Protein 6CFY (pdb70)

B-factor: mean 69.35, std 20.77, range [41.4, 140.06]

InterPro domains:
  IPR018753 GapR-like [MF_00797] (1-78)
  IPR046367 GapR-like, DNA-binding domain [NF010247] (5-78)
  IPR046367 GapR-like, DNA-binding domain [PF10073] (6-77)

Sequence (67 aa):
QLKSIVERIERLEEEKKTIADDIKEVYAEAKGNGYDVKVRKVIARKRDANERAEEEAILDLYQAVGE

Foldseek 3Di:
DVVVVVVVVVVVVVVVVVVVVVVVVVLVVCVVVPDDSVVVVVVCVVVVVVVVVVVVVVVVVVCVPPD

Radius of gyration: 20.17 Å; Cα contacts (8 Å, |Δi|>4): 6; chains: 1; bounding box: 49×24×48 Å

Structure (mmCIF, N/CA/C/O backbone):
data_6CFY
#
_entry.id   6CFY
#
_cell.length_a   39.589
_cell.length_b   39.589
_cell.length_c   205.125
_cell.angle_alpha   90.000
_cell.angle_beta   90.000
_cell.angle_gamma   90.000
#
_symmetry.space_group_name_H-M   'P 41 2 2'
#
loop_
_entity.id
_entity.type
_entity.pdbx_description
1 polymer 'UPF0335 protein ASE63_04290'
2 water water
#
loop_
_atom_site.group_PDB
_atom_site.id
_atom_site.type_symbol
_atom_site.label_atom_id
_atom_site.label_alt_id
_atom_site.label_comp_id
_atom_site.label_asym_id
_atom_site.label_entity_id
_atom_site.label_seq_id
_atom_site.pdbx_PDB_ins_code
_atom_site.Cartn_x
_atom_site.Cartn_y
_atom_site.Cartn_z
_atom_site.occupancy
_atom_site.B_iso_or_equiv
_atom_site.auth_seq_id
_atom_site.auth_comp_id
_atom_site.auth_asym_id
_atom_site.auth_atom_id
_atom_site.pdbx_PDB_model_num
ATOM 1 N N . GLN A 1 9 ? -14.716 -8.715 -18.226 1.00 74.49 9 GLN A N 1
ATOM 2 C CA . GLN A 1 9 ? -14.819 -9.386 -16.935 1.00 70.92 9 GLN A CA 1
ATOM 3 C C . GLN A 1 9 ? -14.055 -10.670 -16.774 1.00 64.18 9 GLN A C 1
ATOM 4 O O . GLN A 1 9 ? -13.383 -10.847 -15.760 1.00 59.63 9 GLN A O 1
ATOM 10 N N . LEU A 1 10 ? -14.234 -11.595 -17.708 1.00 49.60 10 LEU A N 1
ATOM 11 C CA . LEU A 1 10 ? -13.433 -12.790 -17.664 1.00 54.06 10 LEU A CA 1
ATOM 12 C C . LEU A 1 10 ? -11.942 -12.475 -17.583 1.00 57.17 10 LEU A C 1
ATOM 13 O O . LEU A 1 10 ? -11.217 -13.111 -16.808 1.00 60.40 10 LEU A O 1
ATOM 18 N N . LYS A 1 11 ? -11.477 -11.547 -18.413 1.00 60.84 11 LYS A N 1
ATOM 19 C CA . LYS A 1 11 ? -10.062 -11.223 -18.463 1.00 64.52 11 LYS A CA 1
ATOM 20 C C . LYS A 1 11 ? -9.592 -10.700 -17.088 1.00 67.27 11 LYS A C 1
ATOM 21 O O . LYS A 1 11 ? -8.471 -10.976 -16.583 1.00 60.47 11 LYS A O 1
ATOM 27 N N . SER A 1 12 ? -10.478 -9.954 -16.472 1.00 60.15 12 SER A N 1
ATOM 28 C CA . SER A 1 12 ? -10.153 -9.344 -15.206 1.00 57.13 12 SER A CA 1
ATOM 29 C C . SER A 1 12 ? -10.206 -10.417 -14.074 1.00 63.95 12 SER A C 1
ATOM 30 O O . SER A 1 12 ? -9.307 -10.522 -13.230 1.00 63.07 12 SER A O 1
ATOM 33 N N . ILE A 1 13 ? -11.209 -11.272 -14.107 1.00 54.68 13 ILE A N 1
ATOM 34 C CA . ILE A 1 13 ? -11.327 -12.322 -13.114 1.00 53.90 13 ILE A CA 1
ATOM 35 C C . ILE A 1 13 ? -10.097 -13.233 -13.204 1.00 56.34 13 ILE A C 1
ATOM 36 O O . ILE A 1 13 ? -9.451 -13.565 -12.178 1.00 52.02 13 ILE A O 1
ATOM 41 N N . VAL A 1 14 ? -9.753 -13.608 -14.431 1.00 49.57 14 VAL A N 1
ATOM 42 C CA . VAL A 1 14 ? -8.585 -14.450 -14.643 1.00 55.03 14 VAL A CA 1
ATOM 43 C C . VAL A 1 14 ? -7.265 -13.777 -14.208 1.00 50.15 14 VAL A C 1
ATOM 44 O O . VAL A 1 14 ? -6.391 -14.411 -13.624 1.00 49.90 14 VAL A O 1
ATOM 48 N N . GLU A 1 15 ? -7.146 -12.481 -14.449 1.00 57.51 15 GLU A N 1
ATOM 49 C CA . GLU A 1 15 ? -5.915 -11.833 -14.082 1.00 58.34 15 GLU A CA 1
ATOM 50 C C . GLU A 1 15 ? -5.813 -11.710 -12.586 1.00 57.51 15 GLU A C 1
ATOM 51 O O . GLU A 1 15 ? -4.743 -11.898 -12.032 1.00 56.05 15 GLU A O 1
ATOM 57 N N . ARG A 1 16 ? -6.934 -11.433 -11.938 1.00 52.35 16 ARG A N 1
ATOM 58 C CA . ARG A 1 16 ? -6.977 -11.375 -10.481 1.00 54.36 16 ARG A CA 1
ATOM 59 C C . ARG A 1 16 ? -6.547 -12.755 -9.957 1.00 57.41 16 ARG A C 1
ATOM 60 O O . ARG A 1 16 ? -5.700 -12.873 -9.066 1.00 53.78 16 ARG A O 1
ATOM 68 N N . ILE A 1 17 ? -7.055 -13.818 -10.552 1.00 53.16 17 ILE A N 1
ATOM 69 C C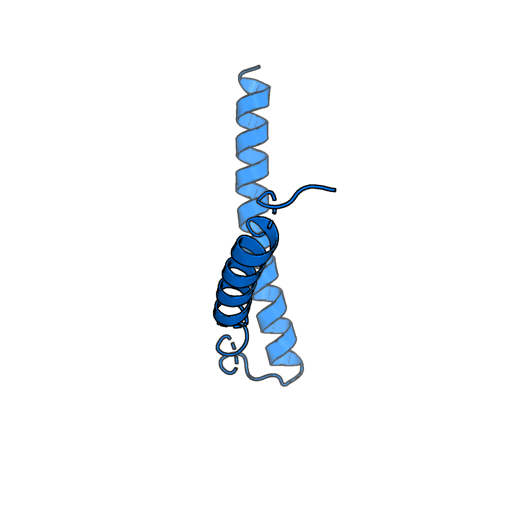A . ILE A 1 17 ? -6.666 -15.104 -10.007 1.00 51.04 17 ILE A CA 1
ATOM 70 C C . ILE A 1 17 ? -5.175 -15.329 -10.175 1.00 59.19 17 ILE A C 1
ATOM 71 O O . ILE A 1 17 ? -4.531 -15.877 -9.292 1.00 56.86 17 ILE A O 1
ATOM 76 N N . GLU A 1 18 ? -4.611 -14.874 -11.285 1.00 52.49 18 GLU A N 1
ATOM 77 C CA . GLU A 1 18 ? -3.240 -15.222 -11.562 1.00 56.62 18 GLU A CA 1
ATOM 78 C C . GLU A 1 18 ? -2.310 -14.417 -10.674 1.00 54.70 18 GLU A C 1
ATOM 79 O O . GLU A 1 18 ? -1.254 -14.866 -10.277 1.00 51.92 18 GLU A O 1
ATOM 85 N N . ARG A 1 19 ? -2.711 -13.189 -10.410 1.00 46.00 19 ARG A N 1
ATOM 86 C CA . ARG A 1 19 ? -1.950 -12.324 -9.581 1.00 49.09 19 ARG A CA 1
ATOM 87 C C . ARG A 1 19 ? -1.983 -12.877 -8.148 1.00 61.08 19 ARG A C 1
ATOM 88 O O . ARG A 1 19 ? -0.927 -13.053 -7.519 1.00 58.51 19 ARG A O 1
ATOM 96 N N . LEU A 1 20 ? -3.166 -13.249 -7.658 1.00 60.47 20 LEU A N 1
ATOM 97 C CA . LEU A 1 20 ? -3.211 -13.891 -6.337 1.00 52.16 20 LEU A CA 1
ATOM 98 C C . LEU A 1 20 ? -2.348 -15.154 -6.235 1.00 57.42 20 LEU A C 1
ATOM 99 O O . LEU A 1 20 ? -1.630 -15.326 -5.247 1.00 57.39 20 LEU A O 1
ATOM 104 N N . GLU A 1 21 ? -2.396 -16.016 -7.254 1.00 54.38 21 GLU A N 1
ATOM 105 C CA . GLU A 1 21 ? -1.580 -17.230 -7.295 1.00 50.13 21 GLU A CA 1
ATOM 106 C C . GLU A 1 21 ? -0.077 -16.880 -7.218 1.00 62.48 21 GLU A C 1
ATOM 107 O O . GLU A 1 21 ? 0.712 -17.583 -6.576 1.00 63.54 21 GLU A O 1
ATOM 113 N N . GLU A 1 22 ? 0.298 -15.790 -7.884 1.00 54.86 22 GLU A N 1
ATOM 114 C CA . GLU A 1 22 ? 1.673 -15.358 -7.883 1.00 63.92 22 GLU A CA 1
ATOM 115 C C . GLU A 1 22 ? 2.067 -14.819 -6.482 1.00 64.92 22 GLU A C 1
ATOM 116 O O . GLU A 1 22 ? 3.133 -15.137 -5.958 1.00 60.82 22 GLU A O 1
ATOM 122 N N . GLU A 1 23 ? 1.194 -14.035 -5.877 1.00 53.81 23 GLU A N 1
ATOM 123 C CA . GLU A 1 23 ? 1.487 -13.492 -4.574 1.00 61.15 23 GLU A CA 1
ATOM 124 C C . GLU A 1 23 ? 1.660 -14.591 -3.520 1.00 67.19 23 GLU A C 1
ATOM 125 O O . GLU A 1 23 ? 2.561 -14.565 -2.669 1.00 60.39 23 GLU A O 1
ATOM 131 N N . LYS A 1 24 ? 0.785 -15.566 -3.582 1.00 63.46 24 LYS A N 1
ATOM 132 C CA . LYS A 1 24 ? 0.952 -16.721 -2.755 1.00 62.12 24 LYS A CA 1
ATOM 133 C C . LYS A 1 24 ? 2.344 -17.348 -2.888 1.00 65.86 24 LYS A C 1
ATOM 134 O O . LYS A 1 24 ? 2.920 -17.727 -1.872 1.00 68.19 24 LYS A O 1
ATOM 140 N N . LYS A 1 25 ? 2.879 -17.504 -4.107 1.00 63.09 25 LYS A N 1
ATOM 141 C CA . LYS A 1 25 ? 4.236 -18.052 -4.238 1.00 61.13 25 LYS A CA 1
ATOM 142 C C . LYS A 1 25 ? 5.221 -17.104 -3.583 1.00 59.14 25 LYS A C 1
ATOM 143 O O . LYS A 1 25 ? 6.118 -17.517 -2.860 1.00 64.41 25 LYS A O 1
ATOM 149 N N . THR A 1 26 ? 5.026 -15.813 -3.826 1.00 51.39 26 THR A N 1
ATOM 150 C CA . THR A 1 26 ? 5.951 -14.831 -3.377 1.00 50.37 26 THR A CA 1
ATOM 151 C C . THR A 1 26 ? 6.061 -14.910 -1.831 1.00 65.20 26 THR A C 1
ATOM 152 O O . THR A 1 26 ? 7.154 -14.919 -1.236 1.00 62.57 26 THR A O 1
ATOM 156 N N . ILE A 1 27 ? 4.902 -14.978 -1.201 1.00 53.64 27 ILE A N 1
ATOM 157 C CA . ILE A 1 27 ? 4.813 -15.035 0.215 1.00 58.46 27 ILE A CA 1
ATOM 158 C C . ILE A 1 27 ? 5.457 -16.308 0.748 1.00 63.21 27 ILE A C 1
ATOM 159 O O . ILE A 1 27 ? 6.182 -16.251 1.731 1.00 57.29 27 ILE A O 1
ATOM 164 N N . ALA A 1 28 ? 5.234 -17.437 0.076 1.00 60.48 28 ALA A N 1
ATOM 165 C CA . ALA A 1 28 ? 5.873 -18.677 0.495 1.00 60.65 28 ALA A CA 1
ATOM 166 C C . ALA A 1 28 ? 7.398 -18.588 0.401 1.00 66.57 28 ALA A C 1
ATOM 167 O O . ALA A 1 28 ? 8.102 -19.166 1.233 1.00 70.42 28 ALA A O 1
ATOM 169 N N . ASP A 1 29 ? 7.903 -17.860 -0.593 1.00 64.04 29 ASP A N 1
ATOM 170 C CA . ASP A 1 29 ? 9.346 -17.691 -0.693 1.00 70.65 29 ASP A CA 1
ATOM 171 C C . ASP A 1 29 ? 9.843 -16.837 0.447 1.00 71.09 29 ASP A C 1
ATOM 172 O O . ASP A 1 29 ? 10.936 -17.088 0.965 1.00 68.63 29 ASP A O 1
ATOM 177 N N . ASP A 1 30 ? 9.076 -15.798 0.789 1.00 60.42 30 ASP A N 1
ATOM 178 C CA . ASP A 1 30 ? 9.570 -14.839 1.763 1.00 66.39 30 ASP A CA 1
ATOM 179 C C . ASP A 1 30 ? 9.714 -15.565 3.107 1.00 64.15 30 ASP A C 1
ATOM 180 O O . ASP A 1 30 ? 10.695 -15.390 3.794 1.00 57.45 30 ASP A O 1
ATOM 185 N N . ILE A 1 31 ? 8.741 -16.411 3.441 1.00 58.08 31 ILE A N 1
ATOM 186 C CA . ILE A 1 31 ? 8.805 -17.163 4.673 1.00 64.06 31 ILE A CA 1
ATOM 187 C C . ILE A 1 31 ? 10.112 -17.939 4.721 1.00 58.85 31 ILE A C 1
ATOM 188 O O . ILE A 1 31 ? 10.821 -17.890 5.731 1.00 61.64 31 ILE A O 1
ATOM 193 N N . LYS A 1 32 ? 10.460 -18.600 3.618 1.00 56.09 32 LYS A N 1
ATOM 194 C CA . LYS A 1 32 ? 11.716 -19.340 3.559 1.00 59.59 32 LYS A CA 1
ATOM 195 C C . LYS A 1 32 ? 12.882 -18.369 3.729 1.00 59.30 32 LYS A C 1
ATOM 196 O O . LYS A 1 32 ? 13.829 -18.638 4.472 1.00 61.65 32 LYS A O 1
ATOM 202 N N . GLU A 1 33 ? 12.776 -17.190 3.133 1.00 53.88 33 GLU A N 1
ATOM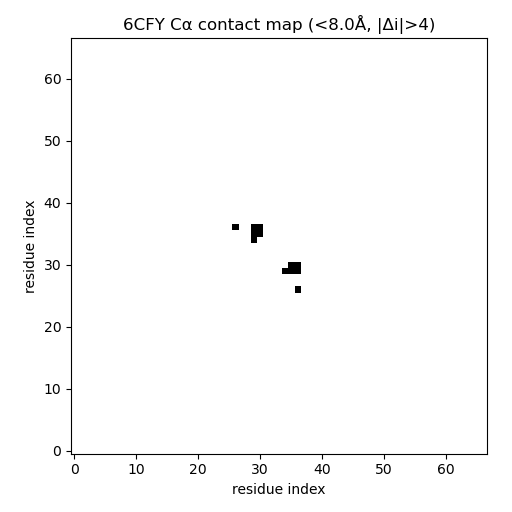 203 C CA . GLU A 1 33 ? 13.877 -16.258 3.315 1.00 65.61 33 GLU A CA 1
ATOM 204 C C . GLU A 1 33 ? 14.057 -15.845 4.758 1.00 61.17 33 GLU A C 1
ATOM 205 O O . GLU A 1 33 ? 15.190 -15.679 5.206 1.00 61.87 33 GLU A O 1
ATOM 211 N N . VAL A 1 34 ? 12.946 -15.691 5.480 1.00 53.41 34 VAL A N 1
ATOM 212 C CA . VAL A 1 34 ? 13.008 -15.163 6.856 1.00 59.56 34 VAL A CA 1
ATOM 213 C C . VAL A 1 34 ? 13.656 -16.170 7.799 1.00 49.97 34 VAL A C 1
ATOM 214 O O . VAL A 1 34 ? 14.493 -15.812 8.617 1.00 54.49 34 VAL A O 1
ATOM 218 N N . TYR A 1 35 ? 13.281 -17.427 7.631 1.00 54.43 35 TYR A N 1
ATOM 219 C CA . TYR A 1 35 ? 13.980 -18.518 8.287 1.00 57.36 35 TYR A CA 1
ATOM 220 C C . TYR A 1 35 ? 15.485 -18.481 7.998 1.00 61.76 35 TYR A C 1
ATOM 221 O O . TYR A 1 35 ? 16.301 -18.501 8.929 1.00 64.31 35 TYR A O 1
ATOM 230 N N . ALA A 1 36 ? 15.842 -18.370 6.719 1.00 58.75 36 ALA A N 1
ATOM 231 C CA . ALA A 1 36 ? 17.245 -18.471 6.298 1.00 57.85 36 ALA A CA 1
ATOM 232 C C . ALA A 1 36 ? 18.008 -17.345 6.904 1.00 57.21 36 ALA A C 1
ATOM 233 O O . ALA A 1 36 ? 19.075 -17.578 7.488 1.00 65.67 36 ALA A O 1
ATOM 235 N N . GLU A 1 37 ? 17.467 -16.122 6.799 1.00 57.83 37 GLU A N 1
ATOM 236 C CA . GLU A 1 37 ? 18.119 -14.970 7.434 1.00 59.35 37 GLU A CA 1
ATOM 237 C C . GLU A 1 37 ? 18.297 -15.233 8.949 1.00 70.64 37 GLU A C 1
ATOM 238 O O . GLU A 1 37 ? 19.308 -14.874 9.567 1.00 72.42 37 GLU A O 1
ATOM 244 N N . ALA A 1 38 ? 17.312 -15.882 9.547 1.00 61.15 38 ALA A N 1
ATOM 245 C CA . ALA A 1 38 ? 17.367 -16.069 10.975 1.00 63.45 38 ALA A CA 1
ATOM 246 C C . ALA A 1 38 ? 18.481 -17.066 11.320 1.00 62.14 38 ALA A C 1
ATOM 247 O O . ALA A 1 38 ? 19.219 -16.866 12.276 1.00 62.23 38 ALA A O 1
ATOM 249 N N . LYS A 1 39 ? 18.581 -18.143 10.541 1.00 56.54 39 LYS A N 1
ATOM 250 C CA . LYS A 1 39 ? 19.569 -19.164 10.787 1.00 64.16 39 LYS A CA 1
ATOM 251 C C . LYS A 1 39 ? 20.957 -18.498 10.678 1.00 69.15 39 LYS A C 1
ATOM 252 O O . LYS A 1 39 ? 21.846 -18.704 11.517 1.00 66.58 39 LYS A O 1
ATOM 258 N N . GLY A 1 40 ? 21.076 -17.629 9.686 1.00 59.10 40 GLY A N 1
ATOM 259 C CA . GLY A 1 40 ? 22.282 -16.870 9.455 1.00 59.31 40 GLY A CA 1
ATOM 260 C C . GLY A 1 40 ? 22.665 -15.916 10.560 1.00 68.17 40 GLY A C 1
ATOM 261 O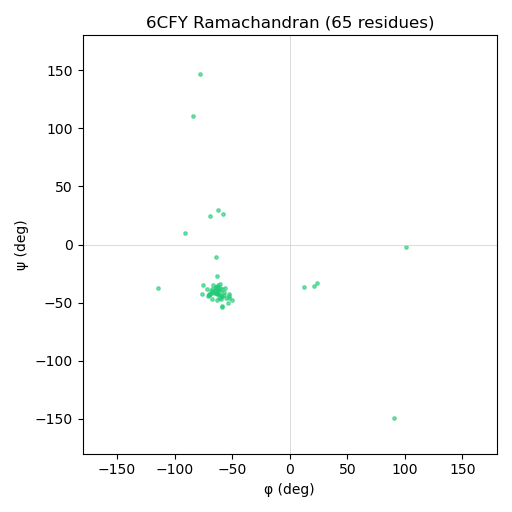 O . GLY A 1 40 ? 23.829 -15.618 10.718 1.00 75.41 40 GLY A O 1
ATOM 262 N N . ASN A 1 41 ? 21.708 -15.423 11.327 1.00 66.14 41 ASN A N 1
ATOM 263 C CA . ASN A 1 41 ? 22.053 -14.607 12.491 1.00 64.62 41 ASN A CA 1
ATOM 264 C C . ASN A 1 41 ? 22.213 -15.453 13.765 1.00 67.08 41 ASN A C 1
ATOM 265 O O . ASN A 1 41 ? 22.319 -14.901 14.872 1.00 73.41 41 ASN A O 1
ATOM 270 N N . GLY A 1 42 ? 22.231 -16.783 13.643 1.00 59.62 42 GLY A N 1
ATOM 271 C CA . GLY A 1 42 ? 22.490 -17.583 14.841 1.00 54.33 42 GLY A CA 1
ATOM 272 C C . GLY A 1 42 ? 21.317 -18.250 15.558 1.00 64.57 42 GLY A C 1
ATOM 273 O O . GLY A 1 42 ? 21.538 -18.982 16.511 1.00 65.69 42 GLY A O 1
ATOM 274 N N . TYR A 1 43 ? 20.081 -18.041 15.092 1.00 62.99 43 TYR A N 1
ATOM 275 C CA . TYR A 1 43 ? 18.908 -18.632 15.730 1.00 63.30 43 TYR A CA 1
ATOM 276 C C . TYR A 1 43 ? 18.762 -20.103 15.360 1.00 64.08 43 TYR A C 1
ATOM 277 O O . TYR A 1 43 ? 19.108 -20.487 14.284 1.00 64.89 43 TYR A O 1
ATOM 286 N N . ASP A 1 44 ? 18.251 -20.924 16.268 1.00 66.81 44 ASP A N 1
ATOM 287 C CA . ASP A 1 44 ? 17.903 -22.289 15.929 1.00 65.91 44 ASP A CA 1
ATOM 288 C C . ASP A 1 44 ? 16.474 -22.365 15.300 1.00 62.90 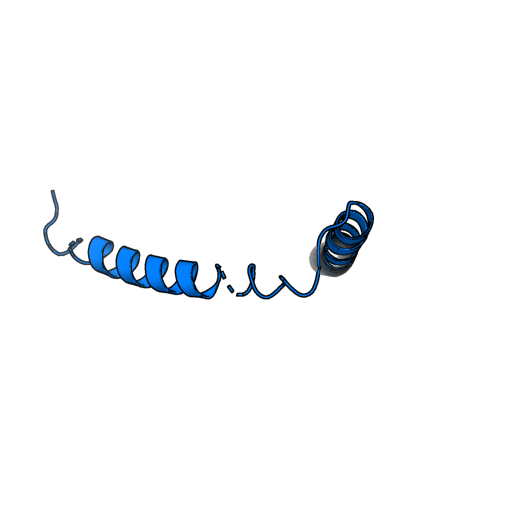44 ASP A C 1
ATOM 289 O O . ASP A 1 44 ? 15.446 -22.172 15.957 1.00 57.53 44 ASP A O 1
ATOM 294 N N . VAL A 1 45 ? 16.434 -22.669 14.013 1.00 57.41 45 VAL A N 1
ATOM 295 C CA . VAL A 1 45 ? 15.202 -22.808 13.266 1.00 51.53 45 VAL A CA 1
ATOM 296 C C . VAL A 1 45 ? 14.230 -23.855 13.836 1.00 60.13 45 VAL A C 1
ATOM 297 O O . VAL A 1 45 ? 13.018 -23.641 13.830 1.00 61.01 45 VAL A O 1
ATOM 301 N N . LYS A 1 46 ? 14.732 -25.005 14.292 1.00 57.42 46 LYS A N 1
ATOM 302 C CA . LYS A 1 46 ? 13.839 -26.017 14.883 1.00 66.19 46 LYS A CA 1
ATOM 303 C C . LYS A 1 46 ? 13.146 -25.497 16.160 1.00 62.80 46 LYS A C 1
ATOM 304 O O . LYS A 1 46 ? 11.923 -25.695 16.370 1.00 59.62 46 LYS A O 1
ATOM 310 N N . VAL A 1 47 ? 13.908 -24.795 16.993 1.00 57.72 47 VAL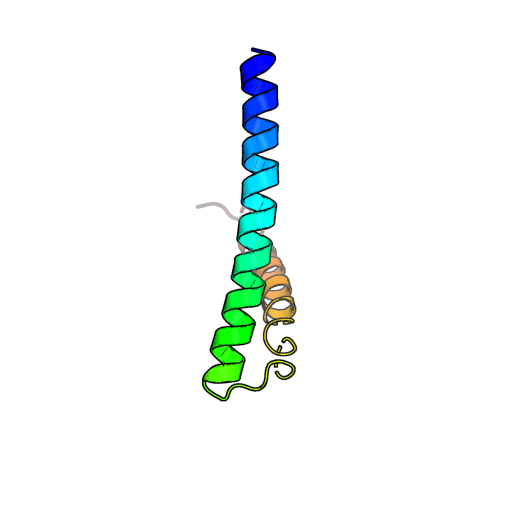 A N 1
ATOM 311 C CA . VAL A 1 47 ? 13.296 -24.114 18.148 1.00 53.99 47 VAL A CA 1
ATOM 312 C C . VAL A 1 47 ? 12.278 -23.039 17.736 1.00 56.70 47 VAL A C 1
ATOM 313 O O . VAL A 1 47 ? 11.189 -22.993 18.278 1.00 57.93 47 VAL A O 1
ATOM 325 N N . ARG A 1 49 ? 10.469 -23.006 15.142 1.00 59.46 49 ARG A N 1
ATOM 326 C CA . ARG A 1 49 ? 9.245 -23.623 14.608 1.00 58.57 49 ARG A CA 1
ATOM 327 C C . ARG A 1 49 ? 8.413 -24.148 15.756 1.00 53.19 49 ARG A C 1
ATOM 328 O O . ARG A 1 49 ? 7.210 -24.042 15.736 1.00 49.27 49 ARG A O 1
ATOM 336 N N . LYS A 1 50 ? 9.070 -24.662 16.797 1.00 50.30 50 LYS A N 1
ATOM 337 C CA . LYS A 1 50 ? 8.295 -25.169 17.906 1.00 54.19 50 LYS A CA 1
ATOM 338 C C . LYS A 1 50 ? 7.564 -23.950 18.540 1.00 69.60 50 LYS A C 1
ATOM 339 O O . LYS A 1 50 ? 6.371 -24.022 18.901 1.00 64.53 50 LYS A O 1
ATOM 345 N N . VAL A 1 51 ? 8.287 -22.822 18.645 1.00 56.90 51 VAL A N 1
ATOM 346 C CA . VAL A 1 51 ? 7.752 -21.644 19.308 1.00 60.05 51 VAL A CA 1
ATOM 347 C C . VAL A 1 51 ? 6.513 -21.103 18.553 1.00 57.77 51 VAL A C 1
ATOM 348 O O . VAL A 1 51 ? 5.494 -20.711 19.141 1.00 51.47 51 VAL A O 1
ATOM 352 N N . ILE A 1 52 ? 6.616 -21.103 17.239 1.00 46.36 52 ILE A N 1
ATOM 353 C CA . ILE A 1 52 ? 5.535 -20.670 16.414 1.00 54.71 52 ILE A CA 1
ATOM 354 C C . ILE A 1 52 ? 4.294 -21.570 16.591 1.00 55.34 52 ILE A C 1
ATOM 355 O O . ILE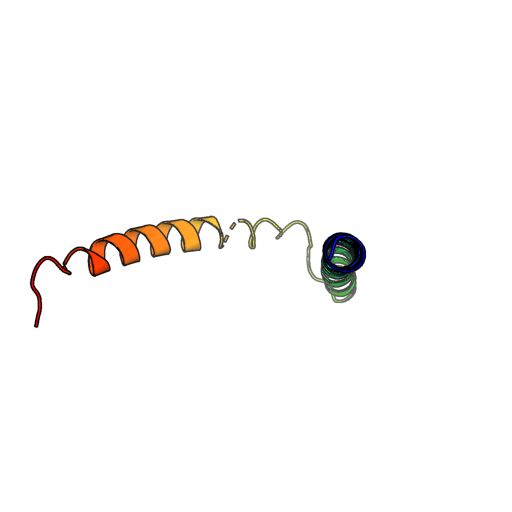 A 1 52 ? 3.140 -21.086 16.642 1.00 58.36 52 ILE A O 1
ATOM 360 N N . ALA A 1 53 ? 4.543 -22.863 16.763 1.00 53.08 53 ALA A N 1
ATOM 361 C CA . ALA A 1 53 ? 3.466 -23.834 16.927 1.00 57.38 53 ALA A CA 1
ATOM 362 C C . ALA A 1 53 ? 2.787 -23.629 18.270 1.00 58.70 53 ALA A C 1
ATOM 363 O O . ALA A 1 53 ? 1.561 -23.566 18.363 1.00 62.15 53 ALA A O 1
ATOM 373 N N . ARG A 1 55 ? 2.720 -20.785 20.021 1.00 53.32 55 ARG A N 1
ATOM 374 C CA . ARG A 1 55 ? 1.957 -19.545 19.972 1.00 57.53 55 ARG A CA 1
ATOM 375 C C . ARG A 1 55 ? 0.636 -19.758 19.292 1.00 59.59 55 ARG A C 1
ATOM 376 O O . ARG A 1 55 ? -0.357 -19.156 19.701 1.00 59.83 55 ARG A O 1
ATOM 384 N N . LYS A 1 56 ? 0.603 -20.661 18.316 1.00 53.48 56 LYS A N 1
ATOM 385 C CA . LYS A 1 56 ? -0.611 -20.859 17.544 1.00 56.86 56 LYS A CA 1
ATOM 386 C C . LYS A 1 56 ? -1.658 -21.519 18.436 1.00 62.52 56 LYS A C 1
ATOM 387 O O . LYS A 1 56 ? -2.831 -21.059 18.507 1.00 57.21 56 LYS A O 1
ATOM 393 N N . ARG A 1 57 ? -1.209 -22.515 19.200 1.00 59.42 57 ARG A N 1
ATOM 394 C CA . ARG A 1 57 ? -2.077 -23.120 20.188 1.00 63.40 57 ARG A CA 1
ATOM 395 C C . ARG A 1 57 ? -2.554 -22.062 21.200 1.00 60.24 57 ARG A C 1
ATOM 396 O O . ARG A 1 57 ? -3.753 -21.942 21.410 1.00 59.61 57 ARG A O 1
ATOM 404 N N . ASP A 1 58 ? -1.636 -21.320 21.831 1.00 52.31 58 ASP A N 1
ATOM 405 C CA . ASP A 1 58 ? -2.090 -20.285 22.793 1.00 60.27 58 ASP A CA 1
ATOM 406 C C . ASP A 1 58 ? -3.118 -19.356 22.150 1.00 57.37 58 ASP A C 1
ATOM 407 O O . ASP A 1 58 ? -4.093 -19.027 22.790 1.00 55.06 58 ASP A O 1
ATOM 412 N N . ALA A 1 59 ? -2.883 -18.943 20.891 1.00 46.59 59 ALA A N 1
ATOM 413 C CA . ALA A 1 59 ? -3.747 -17.977 20.219 1.00 52.44 59 ALA A CA 1
ATOM 414 C C . ALA A 1 59 ? -5.114 -18.607 20.051 1.00 57.41 59 ALA A C 1
ATOM 415 O O . ALA A 1 59 ? -6.124 -17.936 20.282 1.00 62.67 59 ALA A O 1
ATOM 417 N N . ASN A 1 60 ? -5.138 -19.907 19.724 1.00 52.41 60 ASN A N 1
ATOM 418 C CA . ASN A 1 60 ? -6.413 -20.627 19.650 1.00 60.02 60 ASN A CA 1
ATOM 419 C C . ASN A 1 60 ? -7.177 -20.612 20.976 1.00 65.18 60 ASN A C 1
ATOM 420 O O . ASN A 1 60 ? -8.394 -20.357 21.006 1.00 63.08 60 ASN A O 1
ATOM 425 N N . GLU A 1 61 ? -6.466 -20.860 22.072 1.00 53.15 61 GLU A N 1
ATOM 426 C CA . GLU A 1 61 ? -7.126 -20.869 23.366 1.00 64.12 61 GLU A CA 1
ATOM 427 C C . GLU A 1 61 ? -7.605 -19.460 23.737 1.00 64.60 61 GLU A C 1
ATOM 428 O O . GLU A 1 61 ? -8.724 -19.307 24.217 1.00 66.69 61 GLU A O 1
ATOM 434 N N . ARG A 1 62 ? -6.794 -18.437 23.478 1.00 50.94 62 ARG A N 1
ATOM 435 C CA . ARG A 1 62 ? -7.273 -17.071 23.725 1.00 62.76 62 ARG A CA 1
ATOM 436 C C . ARG A 1 62 ? -8.488 -16.746 22.893 1.00 65.46 62 ARG A C 1
ATOM 437 O O . ARG A 1 62 ? -9.379 -16.045 23.388 1.00 63.62 62 ARG A O 1
ATOM 445 N N . ALA A 1 63 ? -8.558 -17.288 21.673 1.00 49.01 63 ALA A N 1
ATOM 446 C CA . ALA A 1 63 ? -9.682 -16.954 20.832 1.00 53.51 63 ALA A CA 1
ATOM 447 C C . ALA A 1 63 ? -10.980 -17.552 21.432 1.00 56.80 63 ALA A C 1
ATOM 448 O O . ALA A 1 63 ? -12.041 -16.895 21.441 1.00 59.23 63 ALA A O 1
ATOM 450 N N . GLU A 1 64 ? -10.880 -18.761 21.983 1.00 56.03 64 GLU A N 1
ATOM 451 C CA . GLU A 1 64 ? -12.011 -19.376 22.693 1.00 60.96 64 GLU A CA 1
ATOM 452 C C . GLU A 1 64 ? -12.407 -18.575 23.914 1.00 62.56 64 GLU A C 1
ATOM 453 O O . GLU A 1 64 ? -13.593 -18.389 24.170 1.00 60.60 64 GLU A O 1
ATOM 459 N N . GLU A 1 65 ? -11.421 -18.073 24.653 1.00 53.90 65 GLU A N 1
ATOM 460 C CA . GLU A 1 65 ? -11.740 -17.297 25.842 1.00 62.04 65 GLU A CA 1
ATOM 461 C C . GLU A 1 65 ? -12.422 -15.986 25.440 1.00 56.90 65 GLU A C 1
ATOM 462 O O . GLU A 1 65 ? -13.369 -15.549 26.079 1.00 56.65 65 GLU A O 1
ATOM 468 N N . GLU A 1 66 ? -11.927 -15.376 24.373 1.00 51.07 66 GLU A N 1
ATOM 469 C CA . GLU A 1 66 ? -12.505 -14.153 23.870 1.00 58.94 66 GLU A CA 1
ATOM 470 C C . GLU A 1 66 ? -13.940 -14.430 23.399 1.00 55.24 66 GLU A C 1
ATOM 471 O O . GLU A 1 66 ? -14.819 -13.612 23.627 1.00 55.11 66 GLU A O 1
ATOM 477 N N . ALA A 1 67 ? -14.182 -15.604 22.806 1.00 47.25 67 ALA A N 1
ATOM 478 C CA . ALA A 1 67 ? -15.536 -15.872 22.301 1.00 47.44 67 ALA A CA 1
ATOM 479 C C . ALA A 1 67 ? -16.467 -15.969 23.502 1.00 52.77 67 ALA A C 1
ATOM 480 O O . ALA A 1 67 ? -17.586 -15.507 23.436 1.00 56.09 67 ALA A O 1
ATOM 482 N N . ILE A 1 68 ? -15.982 -16.511 24.627 1.00 53.93 68 ILE A N 1
ATOM 483 C CA . ILE A 1 68 ? -16.830 -16.677 25.816 1.00 54.87 68 ILE A CA 1
ATOM 484 C C . ILE A 1 68 ? -17.143 -15.295 26.457 1.00 57.67 68 ILE A C 1
ATOM 485 O O . ILE A 1 68 ? -18.306 -14.981 26.828 1.00 46.99 68 ILE A O 1
ATOM 490 N N . LEU A 1 69 ? -16.111 -14.470 26.561 1.00 48.42 69 LEU A N 1
ATOM 491 C CA . LEU A 1 69 ? -16.292 -13.123 27.132 1.00 60.70 69 LEU A CA 1
ATOM 492 C C . LEU A 1 69 ? -17.328 -12.381 26.294 1.00 57.96 69 LEU A C 1
ATOM 493 O O . LEU A 1 69 ? -18.272 -11.782 26.829 1.00 48.32 69 LEU A O 1
ATOM 498 N N . ASP A 1 70 ? -17.169 -12.505 24.970 1.00 54.11 70 ASP A N 1
ATOM 499 C CA . ASP A 1 70 ? -18.027 -11.840 24.018 1.00 54.68 70 ASP A CA 1
ATOM 500 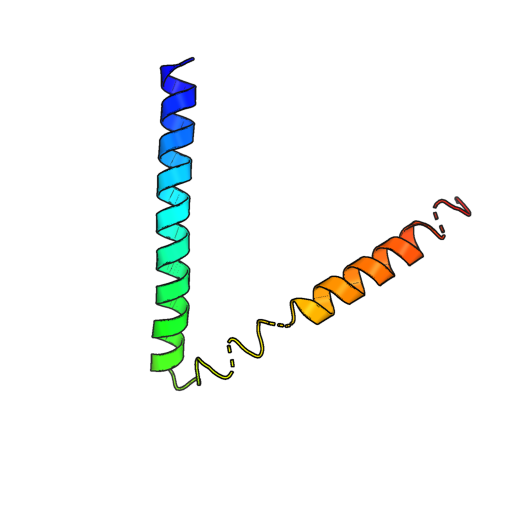C C . ASP A 1 70 ? -19.498 -12.263 24.222 1.00 59.22 70 ASP A C 1
ATOM 501 O O . ASP A 1 70 ? -20.380 -11.415 24.407 1.00 57.65 70 ASP A O 1
ATOM 506 N N . LEU A 1 71 ? -19.740 -13.566 24.240 1.00 47.80 71 LEU A N 1
ATOM 507 C CA . LEU A 1 71 ? -21.067 -14.087 24.597 1.00 53.81 71 LEU A CA 1
ATOM 508 C C . LEU A 1 71 ? -21.632 -13.503 25.892 1.00 59.72 71 LEU A C 1
ATOM 509 O O . LEU A 1 71 ? -22.824 -1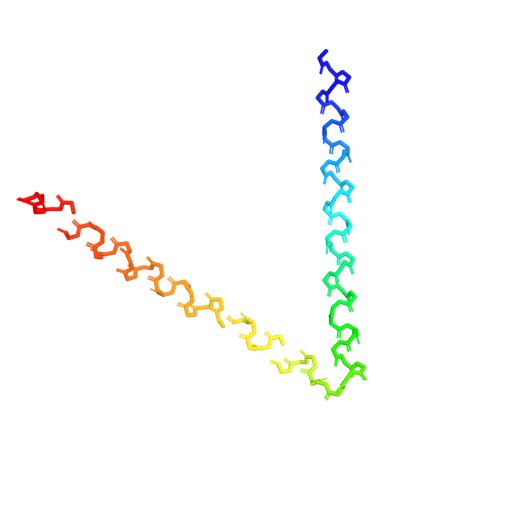3.112 25.957 1.00 54.68 71 LEU A O 1
ATOM 514 N N . TYR A 1 72 ? -20.803 -13.491 26.935 1.00 56.01 72 TYR A N 1
ATOM 515 C CA . TYR A 1 72 ? -21.249 -12.935 28.203 1.00 58.23 72 TYR A CA 1
ATOM 516 C C . TYR A 1 72 ? -21.672 -11.486 27.994 1.00 55.40 72 TYR A C 1
ATOM 517 O O . TYR A 1 72 ? -22.727 -11.072 28.476 1.00 51.88 72 TYR A O 1
ATOM 534 N N . GLN A 1 74 ? -22.747 -10.167 25.184 1.00 48.61 74 GLN A N 1
ATOM 535 C CA . GLN A 1 74 ? -24.002 -10.071 24.453 1.00 57.59 74 GLN A CA 1
ATOM 536 C C . GLN A 1 74 ? -25.167 -10.520 25.354 1.00 62.37 74 GLN A C 1
ATOM 537 O O . GLN A 1 74 ? -26.247 -9.987 25.267 1.00 68.42 74 GLN A O 1
ATOM 543 N N . ALA A 1 75 ? -24.951 -11.519 26.197 1.00 53.77 75 ALA A N 1
ATOM 544 C CA . ALA A 1 75 ? -25.997 -11.953 27.095 1.00 56.34 75 ALA A CA 1
ATOM 545 C C . ALA A 1 75 ? -26.460 -10.912 28.151 1.00 74.82 75 ALA A C 1
ATOM 546 O O . ALA A 1 75 ? -27.494 -11.142 28.773 1.00 78.64 75 ALA A O 1
ATOM 548 N N . VAL A 1 76 ? -25.753 -9.785 28.318 1.00 65.70 76 VAL A N 1
ATOM 549 C CA . VAL A 1 76 ? -26.184 -8.788 29.292 1.00 80.24 76 VAL A CA 1
ATOM 550 C C . VAL A 1 76 ? -26.627 -7.432 28.698 1.00 85.04 76 VAL A C 1
ATOM 551 O O . VAL A 1 76 ? -27.554 -6.814 29.214 1.00 92.59 76 VAL A O 1
ATOM 555 N N . GLY A 1 77 ? -25.954 -6.970 27.643 1.00 77.17 77 GLY A N 1
ATOM 556 C CA . GLY A 1 77 ? -26.212 -5.668 27.039 1.00 79.27 77 GLY A CA 1
ATOM 557 C C . GLY A 1 77 ? -25.420 -4.459 27.561 1.00 94.51 77 GLY A C 1
ATOM 558 O O . GLY A 1 77 ? -24.246 -4.575 28.016 1.00 94.05 77 GLY A O 1
ATOM 559 N N . GLU A 1 78 ? -26.061 -3.285 27.502 1.00 99.27 78 GLU A N 1
ATOM 560 C CA . GLU A 1 78 ? -25.481 -2.051 28.076 1.00 100.54 78 GLU A CA 1
ATOM 561 C C . GLU A 1 78 ? -25.991 -1.727 29.486 1.00 90.25 78 GLU A C 1
ATOM 562 O O . GLU A 1 78 ? -26.999 -2.294 29.925 1.00 86.43 78 GLU A O 1
#

Organism: NCBI:txid1736524

Secondary structure (DSSP, 8-state):
-HHHHHHHHHHHHHHHHHHHHHHHHHHHHHHHTT--S---TTT--HHHHHHHHHHHHHHHH---S--

Solvent-accessible surface area: 6895 Å² total